Protein AF-A0A2P2IE99-F1 (afdb_monomer_lite)

Structure (mmCIF, N/CA/C/O backbone):
data_AF-A0A2P2IE99-F1
#
_entry.id   AF-A0A2P2IE99-F1
#
loop_
_atom_site.group_PDB
_atom_site.id
_atom_site.type_symbol
_atom_site.label_atom_id
_atom_site.label_alt_id
_atom_site.label_comp_id
_atom_site.label_asym_id
_atom_site.label_entity_id
_atom_site.label_seq_id
_atom_site.pdbx_PDB_ins_code
_atom_site.Cartn_x
_atom_site.Cartn_y
_atom_site.Cartn_z
_atom_site.occupancy
_atom_site.B_iso_or_equiv
_atom_site.auth_seq_id
_atom_site.auth_comp_id
_atom_site.auth_asym_id
_atom_site.auth_atom_id
_atom_site.pdbx_PDB_model_num
ATOM 1 N N . MET A 1 1 ? 5.672 17.005 11.229 1.00 70.38 1 MET A N 1
ATOM 2 C CA . MET A 1 1 ? 5.565 16.981 9.754 1.00 70.38 1 MET A CA 1
ATOM 3 C C . MET A 1 1 ? 4.176 16.478 9.400 1.00 70.38 1 MET A C 1
ATOM 5 O O . MET A 1 1 ? 3.789 15.443 9.933 1.00 70.38 1 MET A O 1
ATOM 9 N N . ASN A 1 2 ? 3.395 17.220 8.615 1.00 93.06 2 ASN A N 1
ATOM 10 C CA . ASN A 1 2 ? 2.037 16.802 8.235 1.00 93.06 2 ASN A CA 1
ATOM 11 C C . ASN A 1 2 ? 2.051 16.034 6.892 1.00 93.06 2 ASN A C 1
ATOM 13 O O . ASN A 1 2 ? 3.080 15.949 6.220 1.00 93.06 2 ASN A O 1
ATOM 17 N N . LEU A 1 3 ? 0.914 15.464 6.478 1.00 89.50 3 LEU A N 1
ATOM 18 C CA . LEU A 1 3 ? 0.842 14.660 5.248 1.00 89.50 3 LEU A CA 1
ATOM 19 C C . LEU A 1 3 ? 1.109 15.479 3.968 1.00 89.50 3 LEU A C 1
ATOM 21 O O . LEU A 1 3 ? 1.547 14.931 2.956 1.00 89.50 3 LEU A O 1
ATOM 25 N N . ILE A 1 4 ? 0.852 16.788 4.005 1.00 91.88 4 ILE A N 1
ATOM 26 C CA . ILE A 1 4 ? 1.130 17.706 2.895 1.00 91.88 4 ILE A CA 1
ATOM 27 C C . ILE A 1 4 ? 2.646 17.860 2.738 1.00 91.88 4 ILE A C 1
ATOM 29 O O . ILE A 1 4 ? 3.161 17.677 1.634 1.00 91.88 4 ILE A O 1
ATOM 33 N N . ASP A 1 5 ? 3.362 18.088 3.841 1.00 94.69 5 ASP A N 1
ATOM 34 C CA . ASP A 1 5 ? 4.826 18.175 3.867 1.00 94.69 5 ASP A CA 1
ATOM 35 C C . ASP A 1 5 ? 5.464 16.863 3.388 1.00 94.69 5 ASP A C 1
ATOM 37 O O . ASP A 1 5 ? 6.376 16.875 2.561 1.00 94.69 5 ASP A O 1
ATOM 41 N N . VAL A 1 6 ? 4.938 15.717 3.848 1.00 92.81 6 VAL A N 1
ATOM 42 C CA . VAL A 1 6 ? 5.390 14.379 3.419 1.00 92.81 6 VAL A CA 1
ATOM 43 C C . VAL A 1 6 ? 5.273 14.233 1.901 1.00 92.81 6 VAL A C 1
ATOM 45 O O . VAL A 1 6 ? 6.241 13.855 1.242 1.00 92.81 6 VAL A O 1
ATOM 48 N N . ARG A 1 7 ? 4.111 14.564 1.323 1.00 91.88 7 ARG A N 1
ATOM 49 C CA . ARG A 1 7 ? 3.883 14.465 -0.129 1.00 91.88 7 ARG A CA 1
ATOM 50 C C . ARG A 1 7 ? 4.756 15.433 -0.920 1.00 91.88 7 ARG A C 1
ATOM 52 O O . ARG A 1 7 ? 5.243 15.060 -1.985 1.00 91.88 7 ARG A O 1
ATOM 59 N N . LYS A 1 8 ? 4.971 16.650 -0.413 1.00 93.06 8 LYS A N 1
ATOM 60 C CA . LYS A 1 8 ? 5.863 17.637 -1.036 1.00 93.06 8 LYS A CA 1
ATOM 61 C C . LYS A 1 8 ? 7.295 17.106 -1.104 1.00 93.06 8 LYS A C 1
ATOM 63 O O . LYS A 1 8 ? 7.887 17.101 -2.178 1.00 93.06 8 LYS A O 1
ATOM 68 N N . ASN A 1 9 ? 7.807 16.583 0.007 1.00 93.50 9 ASN A N 1
ATOM 69 C CA . ASN A 1 9 ? 9.146 15.999 0.065 1.00 93.50 9 ASN A CA 1
ATOM 70 C C . ASN A 1 9 ? 9.269 14.759 -0.834 1.00 93.50 9 ASN A C 1
ATOM 72 O O . ASN A 1 9 ? 10.273 14.595 -1.524 1.00 93.50 9 ASN A O 1
ATOM 76 N N . ALA A 1 10 ? 8.240 13.907 -0.865 1.00 92.44 10 ALA A N 1
ATOM 77 C CA . ALA A 1 10 ? 8.220 12.721 -1.715 1.00 92.44 10 ALA A CA 1
ATOM 78 C C . ALA A 1 10 ? 8.247 13.071 -3.211 1.00 92.44 10 ALA A C 1
ATOM 80 O O . ALA A 1 10 ? 8.919 12.386 -3.971 1.00 92.44 10 ALA A O 1
ATOM 81 N N . ARG A 1 11 ? 7.576 14.148 -3.644 1.00 92.81 11 ARG A N 1
ATOM 82 C CA . ARG A 1 11 ? 7.614 14.585 -5.052 1.00 92.81 11 ARG A CA 1
ATOM 83 C C . ARG A 1 11 ? 9.007 14.963 -5.520 1.00 92.81 11 ARG A C 1
ATOM 85 O O . ARG A 1 11 ? 9.312 14.718 -6.675 1.00 92.81 11 ARG A O 1
ATOM 92 N N . GLU A 1 12 ? 9.820 15.553 -4.650 1.00 91.19 12 GLU A N 1
ATOM 93 C CA . GLU A 1 12 ? 11.204 15.900 -4.974 1.00 91.19 12 GLU A CA 1
ATOM 94 C C . GLU A 1 12 ? 12.107 14.668 -4.964 1.00 91.19 12 GLU A C 1
ATOM 96 O O . GLU A 1 12 ? 12.865 14.448 -5.903 1.00 91.19 12 GLU A O 1
ATOM 101 N N . LYS A 1 13 ? 11.978 13.827 -3.935 1.00 90.69 13 LYS A N 1
ATOM 102 C CA . LYS A 1 13 ? 12.811 12.632 -3.769 1.00 90.69 13 LYS A CA 1
ATOM 103 C C . LYS A 1 13 ? 12.505 11.531 -4.785 1.00 90.69 13 LYS A C 1
ATOM 105 O O . LYS A 1 13 ? 13.406 10.820 -5.198 1.00 90.69 13 LYS A O 1
ATOM 110 N N . MET A 1 14 ? 11.255 11.375 -5.202 1.00 91.31 14 MET A N 1
ATOM 111 C CA . MET A 1 14 ? 10.832 10.241 -6.032 1.00 91.31 14 MET A CA 1
ATOM 112 C C . MET A 1 14 ? 10.713 10.601 -7.522 1.00 91.31 14 MET A C 1
ATOM 114 O O . MET A 1 14 ? 10.087 9.859 -8.285 1.00 91.31 14 MET A O 1
ATOM 118 N N . LYS A 1 15 ? 11.287 11.736 -7.956 1.00 88.38 15 LYS A N 1
ATOM 119 C CA . LYS A 1 15 ? 11.263 12.165 -9.365 1.00 88.38 15 LYS A CA 1
ATOM 120 C C . LYS A 1 15 ? 11.809 11.062 -10.269 1.00 88.38 15 LYS A C 1
ATOM 122 O O . LYS A 1 15 ? 12.843 10.472 -9.990 1.00 88.38 15 LYS A O 1
ATOM 127 N N . GLY A 1 16 ? 11.091 10.782 -11.353 1.00 85.94 16 GLY A N 1
ATOM 128 C CA . GLY A 1 16 ? 11.462 9.751 -12.325 1.00 85.94 16 GLY A CA 1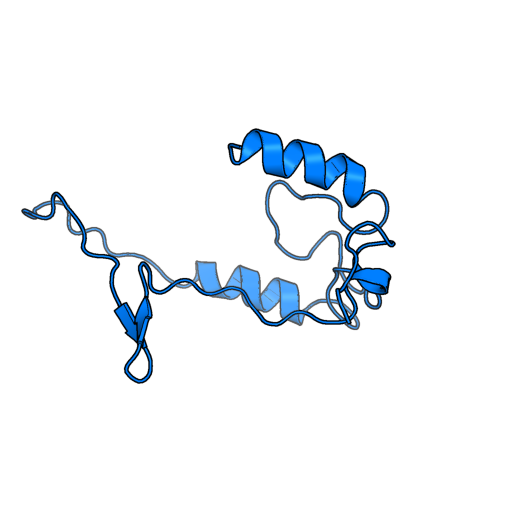
ATOM 129 C C . GLY A 1 16 ? 11.109 8.312 -11.926 1.00 85.94 16 GLY A C 1
ATOM 130 O O . GLY A 1 16 ? 10.997 7.480 -12.817 1.00 85.94 16 GLY A O 1
ATOM 131 N N . VAL A 1 17 ? 10.854 8.016 -10.642 1.00 90.19 17 VAL A N 1
ATOM 132 C CA . VAL A 1 17 ? 10.532 6.649 -10.168 1.00 90.19 17 VAL A CA 1
ATOM 133 C C . VAL A 1 17 ? 9.104 6.488 -9.640 1.00 90.19 17 VAL A C 1
ATOM 135 O O . VAL A 1 17 ? 8.530 5.405 -9.736 1.00 90.19 17 VAL A O 1
ATOM 138 N N . CYS A 1 18 ? 8.491 7.548 -9.105 1.00 92.62 18 CYS A N 1
ATOM 139 C CA . CYS A 1 18 ? 7.092 7.551 -8.682 1.00 92.62 18 CYS A CA 1
ATOM 140 C C . CYS A 1 18 ? 6.454 8.927 -8.899 1.00 92.62 18 CYS A C 1
ATOM 142 O O . CYS A 1 18 ? 6.959 9.942 -8.428 1.00 92.62 18 CYS A O 1
ATOM 144 N N . ALA A 1 19 ? 5.289 8.962 -9.549 1.00 92.62 19 ALA A N 1
ATOM 145 C CA . ALA A 1 19 ? 4.565 10.207 -9.813 1.00 92.62 19 ALA A CA 1
ATOM 146 C C . ALA A 1 19 ? 3.882 10.832 -8.581 1.00 92.62 19 ALA A C 1
ATOM 148 O O . ALA A 1 19 ? 3.321 11.922 -8.690 1.00 92.62 19 ALA A O 1
ATOM 149 N N . ILE A 1 20 ? 3.890 10.158 -7.420 1.00 93.44 20 ILE A N 1
ATOM 150 C CA . ILE A 1 20 ? 3.159 10.591 -6.212 1.00 93.44 20 ILE A CA 1
ATOM 151 C C . ILE A 1 20 ? 1.709 10.942 -6.583 1.00 93.44 20 ILE A C 1
ATOM 153 O O . ILE A 1 20 ? 1.225 12.063 -6.389 1.00 93.44 20 ILE A O 1
ATOM 157 N N . CYS A 1 21 ? 1.042 9.967 -7.206 1.00 93.12 21 CYS A N 1
ATOM 158 C CA . CYS A 1 21 ? -0.295 10.123 -7.761 1.00 93.12 21 CYS A CA 1
ATOM 159 C C . CYS A 1 21 ? -1.278 10.624 -6.694 1.00 93.12 21 CYS A C 1
ATOM 161 O O . CYS A 1 21 ? -1.187 10.258 -5.520 1.00 93.12 21 CYS A O 1
ATOM 163 N N . ARG A 1 22 ? -2.271 11.420 -7.110 1.00 91.62 22 ARG A N 1
ATOM 164 C CA . ARG A 1 22 ? -3.393 11.800 -6.232 1.00 91.62 22 ARG A CA 1
ATOM 165 C C . ARG A 1 22 ? -4.105 10.562 -5.679 1.00 91.62 22 ARG A C 1
ATOM 167 O O . ARG A 1 22 ? -4.520 10.553 -4.526 1.00 91.62 22 ARG A O 1
ATOM 174 N N . GLU A 1 23 ? -4.206 9.535 -6.514 1.00 93.44 23 GLU A N 1
ATOM 175 C CA . GLU A 1 23 ? -4.723 8.215 -6.191 1.00 93.44 23 GLU A CA 1
ATOM 176 C C . GLU A 1 23 ? -3.688 7.171 -6.625 1.00 93.44 23 GLU A C 1
ATOM 178 O O . GLU A 1 23 ? -3.285 7.137 -7.787 1.00 93.44 23 GLU A O 1
ATOM 183 N N . CYS A 1 24 ? -3.215 6.346 -5.690 1.00 93.38 24 CYS A N 1
ATOM 184 C CA . CYS A 1 24 ? -2.252 5.287 -5.989 1.00 93.38 24 CYS A CA 1
ATOM 185 C C . CYS A 1 24 ? -2.996 4.042 -6.493 1.00 93.38 24 CYS A C 1
ATOM 187 O O . CYS A 1 24 ? -3.292 3.139 -5.716 1.00 93.38 24 CYS A O 1
ATOM 189 N N . ASN A 1 25 ? -3.329 4.032 -7.785 1.00 95.38 25 ASN A N 1
ATOM 190 C CA . ASN A 1 25 ? -4.098 2.961 -8.433 1.00 95.38 25 ASN A CA 1
ATOM 191 C C . ASN A 1 25 ? -3.267 2.080 -9.384 1.00 95.38 25 ASN A C 1
ATOM 193 O O . ASN A 1 25 ? -3.804 1.175 -10.008 1.00 95.38 25 ASN A O 1
ATOM 197 N N . GLY A 1 26 ? -1.961 2.335 -9.517 1.00 94.69 26 GLY A N 1
ATOM 198 C CA . GLY A 1 26 ? -1.066 1.520 -10.346 1.00 94.69 26 GLY A CA 1
ATOM 199 C C . GLY A 1 26 ? -1.205 1.720 -11.860 1.00 94.69 26 GLY A C 1
ATOM 200 O O . GLY A 1 26 ? -0.626 0.948 -12.622 1.00 94.69 26 GLY A O 1
ATOM 201 N N . VAL A 1 27 ? -1.952 2.729 -12.327 1.00 94.88 27 VAL A N 1
ATOM 202 C CA . VAL A 1 27 ? -2.064 3.035 -13.767 1.00 94.88 27 VAL A CA 1
ATOM 203 C C . VAL A 1 27 ? -0.763 3.622 -14.309 1.00 94.88 27 VAL A C 1
ATOM 205 O O . VAL A 1 27 ? -0.258 3.151 -15.320 1.00 94.88 27 VAL A O 1
ATOM 208 N N . TRP A 1 28 ? -0.196 4.616 -13.619 1.00 95.06 28 TRP A N 1
ATOM 209 C CA . TRP A 1 28 ? 1.028 5.284 -14.072 1.00 95.06 28 TRP A CA 1
ATOM 210 C C . TRP A 1 28 ? 2.255 4.366 -14.012 1.00 95.06 28 TRP A C 1
ATOM 212 O O . TRP A 1 28 ? 3.041 4.335 -14.948 1.00 95.06 28 TRP A O 1
ATOM 222 N N . CYS A 1 29 ? 2.402 3.587 -12.935 1.00 94.06 29 CYS A N 1
ATOM 223 C CA . CYS A 1 29 ? 3.566 2.730 -12.703 1.00 94.06 29 CYS A CA 1
ATOM 224 C C . CYS A 1 29 ? 3.395 1.280 -13.184 1.00 94.06 29 CYS A C 1
ATOM 226 O O . CYS A 1 29 ? 4.008 0.350 -12.654 1.00 94.06 29 CYS A O 1
ATOM 228 N N . ARG A 1 30 ? 2.538 1.068 -14.184 1.00 94.94 30 ARG A N 1
ATOM 229 C CA . ARG A 1 30 ? 2.271 -0.244 -14.770 1.00 94.94 30 ARG A CA 1
ATOM 230 C C . ARG A 1 30 ? 3.530 -0.781 -15.466 1.00 94.94 30 ARG A C 1
ATOM 232 O O . ARG A 1 30 ? 4.017 -0.155 -16.397 1.00 94.94 30 ARG A O 1
ATOM 239 N N . GLY A 1 31 ? 4.060 -1.918 -15.016 1.00 92.69 31 GLY A N 1
ATOM 240 C CA . GLY A 1 31 ? 5.272 -2.515 -15.592 1.00 92.69 31 GLY A CA 1
ATOM 241 C C . GLY A 1 31 ? 6.578 -1.810 -15.238 1.00 92.69 31 GLY A C 1
ATOM 242 O O . GLY A 1 31 ? 7.619 -2.140 -15.794 1.00 92.69 31 GLY A O 1
ATOM 243 N N . MET A 1 32 ? 6.556 -0.864 -14.295 1.00 92.12 32 MET A N 1
ATOM 244 C CA . MET A 1 32 ? 7.749 -0.136 -13.850 1.00 92.12 32 MET A CA 1
ATOM 245 C C . MET A 1 32 ? 8.497 -0.884 -12.736 1.00 92.12 32 MET A C 1
ATOM 247 O O . MET A 1 32 ? 8.891 -0.283 -11.736 1.00 92.12 32 MET A O 1
ATOM 251 N N . VAL A 1 33 ? 8.641 -2.203 -12.890 1.00 89.00 33 VAL A N 1
ATOM 252 C CA . VAL A 1 33 ? 9.574 -3.021 -12.107 1.00 89.00 33 VAL A CA 1
ATOM 253 C C . VAL A 1 33 ? 10.728 -3.408 -13.039 1.00 89.00 33 VAL A C 1
ATOM 255 O O . VAL A 1 33 ? 10.466 -3.965 -14.104 1.00 89.00 33 VAL A O 1
ATOM 258 N N . PRO A 1 34 ? 11.986 -3.150 -12.653 1.00 85.50 34 PRO A N 1
ATOM 259 C CA . PRO A 1 34 ? 12.394 -2.666 -11.337 1.00 85.50 34 PRO A CA 1
ATOM 260 C C . PRO A 1 34 ? 12.161 -1.141 -11.180 1.00 85.50 34 PRO A C 1
ATOM 262 O O . PRO A 1 34 ? 12.211 -0.390 -12.152 1.00 85.50 34 PRO A O 1
ATOM 265 N N . GLY A 1 35 ? 11.796 -0.707 -9.968 1.00 85.50 35 GLY A N 1
ATOM 266 C CA . GLY A 1 35 ? 11.137 0.578 -9.679 1.00 85.50 35 GLY A CA 1
ATOM 267 C C . GLY A 1 35 ? 9.954 0.419 -8.708 1.00 85.50 35 GLY A C 1
ATOM 268 O O . GLY A 1 35 ? 9.704 -0.668 -8.191 1.00 85.50 35 GLY A O 1
ATOM 269 N N . MET A 1 36 ? 9.201 1.493 -8.434 1.00 86.00 36 MET A N 1
ATOM 270 C CA . MET A 1 36 ? 8.068 1.455 -7.484 1.00 86.00 36 MET A CA 1
ATOM 271 C C . MET A 1 36 ? 6.754 0.894 -8.053 1.00 86.00 36 MET A C 1
ATOM 273 O O . MET A 1 36 ? 5.709 0.969 -7.404 1.00 86.00 36 MET A O 1
ATOM 277 N N . GLY A 1 37 ? 6.787 0.394 -9.286 1.00 89.31 37 GLY A N 1
ATOM 278 C CA . GLY A 1 37 ? 5.607 -0.031 -10.022 1.00 89.31 37 GLY A CA 1
ATOM 279 C C . GLY A 1 37 ? 5.153 -1.463 -9.795 1.00 89.31 37 GLY A C 1
ATOM 280 O O . GLY A 1 37 ? 5.656 -2.186 -8.940 1.00 89.31 37 GLY A O 1
ATOM 281 N N . GLY A 1 38 ? 4.175 -1.872 -10.601 1.00 91.69 38 GLY A N 1
ATOM 282 C CA . GLY A 1 38 ? 3.754 -3.269 -10.696 1.00 91.69 38 GLY A CA 1
ATOM 283 C C . GLY A 1 38 ? 4.621 -4.046 -11.688 1.00 91.69 38 GLY A C 1
ATOM 284 O O . GLY A 1 38 ? 5.053 -3.487 -12.692 1.00 91.69 38 GLY A O 1
ATOM 285 N N . ALA A 1 39 ? 4.847 -5.334 -11.432 1.00 92.69 39 ALA A N 1
ATOM 286 C CA . ALA A 1 39 ? 5.584 -6.212 -12.342 1.00 92.69 39 ALA A CA 1
ATOM 287 C C . ALA A 1 39 ? 4.790 -6.537 -13.620 1.00 92.69 39 ALA A C 1
ATOM 289 O O . ALA A 1 39 ? 3.557 -6.536 -13.608 1.00 92.69 39 ALA A O 1
ATOM 290 N N . GLY A 1 40 ? 5.502 -6.856 -14.707 1.00 94.19 40 GLY A N 1
ATOM 291 C CA . GLY A 1 40 ? 4.901 -7.270 -15.977 1.00 94.19 40 GLY A CA 1
ATOM 292 C C . GLY A 1 40 ? 4.008 -6.184 -16.569 1.00 94.19 40 GLY A C 1
ATOM 293 O O . GLY A 1 40 ? 4.442 -5.059 -16.773 1.00 94.19 40 GLY A O 1
ATOM 294 N N . ASP A 1 41 ? 2.740 -6.499 -16.812 1.00 95.62 41 ASP A N 1
ATOM 295 C CA . ASP A 1 41 ? 1.761 -5.518 -17.274 1.00 95.62 41 ASP A CA 1
ATOM 296 C C . ASP A 1 41 ? 1.069 -4.771 -16.122 1.00 95.62 41 ASP A C 1
ATOM 298 O O . ASP A 1 41 ? 0.062 -4.123 -16.365 1.00 95.62 41 ASP A O 1
ATOM 302 N N . GLY A 1 42 ? 1.523 -4.903 -14.869 1.00 95.62 42 GLY A N 1
ATOM 303 C CA . GLY A 1 42 ? 0.982 -4.232 -13.678 1.00 95.62 42 GLY A CA 1
ATOM 304 C C . GLY A 1 42 ? -0.495 -4.503 -13.347 1.00 95.62 42 GLY A C 1
ATOM 305 O O . GLY A 1 42 ? -1.041 -3.850 -12.451 1.00 95.62 42 GLY A O 1
ATOM 306 N N . SER A 1 43 ? -1.147 -5.456 -14.017 1.00 96.38 43 SER A N 1
ATOM 307 C CA . SER A 1 43 ? -2.575 -5.763 -13.840 1.00 96.38 43 SER A CA 1
ATOM 308 C C . SER A 1 43 ? -2.928 -6.172 -12.408 1.00 96.38 43 SER A C 1
ATOM 310 O O . SER A 1 43 ? -3.945 -5.729 -11.876 1.00 96.38 43 SER A O 1
ATOM 312 N N . THR A 1 44 ? -2.068 -6.938 -11.732 1.00 95.56 44 THR A N 1
ATOM 313 C CA . THR A 1 44 ? -2.287 -7.359 -10.338 1.00 95.56 44 THR A CA 1
ATOM 314 C C . THR A 1 44 ? -2.343 -6.179 -9.368 1.00 95.56 44 THR A C 1
ATOM 316 O O . THR A 1 44 ? -3.193 -6.163 -8.479 1.00 95.56 44 THR A O 1
ATOM 319 N N . MET A 1 45 ? -1.485 -5.164 -9.537 1.00 94.38 45 MET A N 1
ATOM 320 C CA . MET A 1 45 ? -1.506 -3.970 -8.680 1.00 94.38 45 MET A CA 1
ATOM 321 C C . MET A 1 45 ? -2.831 -3.214 -8.835 1.00 94.38 45 MET A C 1
ATOM 323 O O . MET A 1 45 ? -3.457 -2.857 -7.837 1.00 94.38 45 MET A O 1
ATOM 327 N N . GLN A 1 46 ? -3.279 -3.032 -10.080 1.00 96.12 46 GLN A N 1
ATOM 328 C CA . GLN A 1 46 ? -4.553 -2.379 -10.396 1.00 96.12 46 GLN A CA 1
ATOM 329 C C . GLN A 1 46 ? -5.732 -3.186 -9.840 1.00 96.12 46 GLN A C 1
ATOM 331 O O . GLN A 1 46 ? -6.583 -2.639 -9.143 1.00 96.12 46 GLN A O 1
ATOM 336 N N . ARG A 1 47 ? -5.721 -4.514 -10.023 1.00 96.81 47 ARG A N 1
ATOM 337 C CA . ARG A 1 47 ? -6.737 -5.420 -9.471 1.00 96.81 47 ARG A CA 1
ATOM 338 C C . ARG A 1 47 ? -6.814 -5.347 -7.947 1.00 96.81 47 ARG A C 1
ATOM 340 O O . ARG A 1 47 ? -7.917 -5.333 -7.411 1.00 96.81 47 ARG A O 1
ATOM 347 N N . ASN A 1 48 ? -5.681 -5.313 -7.243 1.00 95.69 48 ASN A N 1
ATOM 348 C CA . ASN A 1 48 ? -5.662 -5.203 -5.781 1.00 95.69 48 ASN A CA 1
ATOM 349 C C . ASN A 1 48 ? -6.300 -3.891 -5.311 1.00 95.69 48 ASN A C 1
ATOM 351 O O . ASN A 1 48 ? -7.087 -3.900 -4.365 1.00 95.69 48 ASN A O 1
ATOM 355 N N . TYR A 1 49 ? -5.993 -2.784 -5.992 1.00 95.94 49 TYR A N 1
ATOM 356 C CA . TYR A 1 49 ? -6.602 -1.486 -5.722 1.00 95.94 49 TYR A CA 1
ATOM 357 C C . TYR A 1 49 ? -8.116 -1.501 -5.979 1.00 95.94 49 TYR A C 1
ATOM 359 O O . TYR A 1 49 ? -8.901 -1.125 -5.107 1.00 95.94 49 TYR A O 1
ATOM 367 N N . ASP A 1 50 ? -8.541 -1.987 -7.146 1.00 97.00 50 ASP A N 1
ATOM 368 C CA . ASP A 1 50 ? -9.954 -2.017 -7.523 1.00 97.00 50 ASP A CA 1
ATOM 369 C C . ASP A 1 50 ? -10.774 -2.961 -6.644 1.00 97.00 50 ASP A C 1
ATOM 371 O O . ASP A 1 50 ? -11.909 -2.638 -6.300 1.00 97.00 50 ASP A O 1
ATOM 375 N N . LYS A 1 51 ? -10.194 -4.077 -6.188 1.00 98.00 51 LYS A N 1
ATOM 376 C CA . LYS A 1 51 ? -10.903 -5.044 -5.343 1.00 98.00 51 LYS A CA 1
ATOM 377 C C . LYS A 1 51 ? -11.357 -4.451 -4.009 1.00 98.00 51 LYS A C 1
ATOM 379 O O . LYS A 1 51 ? -12.387 -4.862 -3.480 1.00 98.00 51 LYS A O 1
ATOM 384 N N . LEU A 1 52 ? -10.636 -3.464 -3.475 1.00 95.94 52 LEU A N 1
ATOM 385 C CA . LEU A 1 52 ? -11.045 -2.767 -2.253 1.00 95.94 52 LEU A CA 1
ATOM 386 C C . LEU A 1 52 ? -12.345 -1.969 -2.440 1.00 95.94 52 LEU A C 1
ATOM 388 O O . LEU A 1 52 ? -13.071 -1.773 -1.468 1.00 95.94 52 LEU A O 1
ATOM 392 N N . LYS A 1 53 ? -12.677 -1.550 -3.670 1.00 95.12 53 LYS A N 1
ATOM 393 C CA . LYS A 1 53 ? -13.912 -0.805 -3.979 1.00 95.12 53 LYS A CA 1
ATOM 394 C C . LYS A 1 53 ? -15.174 -1.663 -3.853 1.00 95.12 53 LYS A C 1
ATOM 396 O O . LYS A 1 53 ? -16.264 -1.114 -3.678 1.00 95.12 53 LYS A O 1
ATOM 401 N N . ASP A 1 54 ? -15.027 -2.987 -3.908 1.00 97.44 54 ASP A N 1
ATOM 402 C CA . ASP A 1 54 ? -16.126 -3.935 -3.709 1.00 97.44 54 ASP A CA 1
ATOM 403 C C . ASP A 1 54 ? -16.568 -3.995 -2.238 1.00 97.44 54 ASP A C 1
ATOM 405 O O . ASP A 1 54 ? -17.697 -4.384 -1.938 1.00 97.44 54 ASP A O 1
ATOM 409 N N . ILE A 1 55 ? -15.694 -3.598 -1.307 1.00 96.81 55 ILE A N 1
ATOM 410 C CA . ILE A 1 55 ? -15.977 -3.613 0.127 1.00 96.81 55 ILE A CA 1
ATOM 411 C C . ILE A 1 55 ? -16.744 -2.340 0.489 1.00 96.81 55 ILE A C 1
ATOM 413 O O . ILE A 1 55 ? -16.271 -1.218 0.296 1.00 96.81 55 ILE A O 1
ATOM 417 N N . ARG A 1 56 ? -17.941 -2.506 1.056 1.00 96.88 56 ARG A N 1
ATOM 418 C CA . ARG A 1 56 ? -18.769 -1.399 1.549 1.00 96.88 56 ARG A CA 1
ATOM 419 C C . ARG A 1 56 ? -18.773 -1.383 3.071 1.00 96.88 56 ARG A C 1
ATOM 421 O O . ARG A 1 56 ? -18.900 -2.421 3.712 1.00 96.88 56 ARG A O 1
ATOM 428 N N . ILE A 1 57 ? -18.665 -0.189 3.645 1.00 95.38 57 ILE A N 1
ATOM 429 C CA . ILE A 1 57 ? -18.781 0.017 5.089 1.00 95.38 57 ILE A CA 1
ATOM 430 C C . ILE A 1 57 ? -20.233 0.379 5.390 1.00 95.38 57 ILE A C 1
ATOM 432 O O . ILE A 1 57 ? -20.724 1.415 4.943 1.00 95.38 57 ILE A O 1
ATOM 436 N N . MET A 1 58 ? -20.922 -0.462 6.161 1.00 95.38 58 MET A N 1
ATOM 437 C CA . MET A 1 58 ? -22.253 -0.135 6.670 1.00 95.38 58 MET A CA 1
ATOM 438 C C . MET A 1 58 ? -22.118 0.786 7.879 1.00 95.38 58 MET A C 1
ATOM 440 O O . MET A 1 58 ? -21.741 0.360 8.971 1.00 95.38 58 MET A O 1
ATOM 444 N N . MET A 1 59 ? -22.396 2.071 7.675 1.00 94.50 59 MET A N 1
ATOM 445 C CA . MET A 1 59 ? -22.312 3.067 8.736 1.00 94.50 59 MET A CA 1
ATOM 446 C C . MET A 1 59 ? -23.424 2.852 9.770 1.00 94.50 59 MET A C 1
ATOM 448 O O . MET A 1 59 ? -24.608 2.877 9.442 1.00 94.50 59 MET A O 1
ATOM 452 N N . LYS A 1 60 ? -23.045 2.715 11.043 1.00 95.69 60 LYS A N 1
ATOM 453 C CA . LYS A 1 60 ? -23.977 2.772 12.172 1.00 95.69 60 LYS A CA 1
ATOM 454 C C . LYS A 1 60 ? -24.031 4.205 12.698 1.00 95.69 60 LYS A C 1
ATOM 456 O O . LYS A 1 60 ? -23.148 4.607 13.441 1.00 95.69 60 LYS A O 1
ATOM 461 N N . SER A 1 61 ? -25.054 4.971 12.328 1.00 94.62 61 SER A N 1
ATOM 462 C C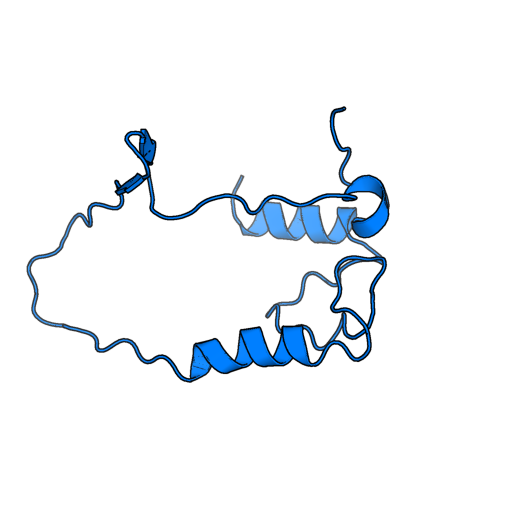A . SER A 1 61 ? -25.150 6.391 12.712 1.00 94.62 61 SER A CA 1
ATOM 463 C C . SER A 1 61 ? -25.521 6.619 14.182 1.00 94.62 61 SER A C 1
ATOM 465 O O . SER A 1 61 ? -25.134 7.626 14.764 1.00 94.62 61 SER A O 1
ATOM 467 N N . LEU A 1 62 ? -26.258 5.689 14.798 1.00 96.56 62 LEU A N 1
ATOM 468 C CA . LEU A 1 62 ? -26.664 5.775 16.203 1.00 96.56 62 LEU A CA 1
ATOM 469 C C . LEU A 1 62 ? -25.766 4.881 17.066 1.00 96.56 62 LEU A C 1
ATOM 471 O O . LEU A 1 62 ? -25.971 3.666 17.161 1.00 96.56 62 LEU A O 1
ATOM 475 N N . HIS A 1 63 ? -24.744 5.477 17.683 1.00 95.06 63 HIS A N 1
ATOM 476 C CA . HIS A 1 63 ? -23.832 4.796 18.604 1.00 95.06 63 HIS A CA 1
ATOM 477 C C . HIS A 1 63 ? -23.223 5.755 19.639 1.00 95.06 63 HIS A C 1
ATOM 479 O O . HIS A 1 63 ? -23.141 6.960 19.420 1.00 95.06 63 HIS A O 1
ATOM 485 N N . SER A 1 64 ? -22.688 5.215 20.736 1.00 95.94 64 SER A N 1
ATOM 486 C CA . SER A 1 64 ? -21.995 5.979 21.786 1.00 95.94 64 SER A CA 1
ATOM 487 C C . SER A 1 64 ? -20.468 6.042 21.626 1.00 95.94 64 SER A C 1
ATOM 489 O O . SER A 1 64 ? -19.781 6.563 22.506 1.00 95.94 64 SER A O 1
ATOM 491 N N . ALA A 1 65 ? -19.908 5.517 20.529 1.00 94.00 65 ALA A N 1
ATOM 492 C CA . ALA A 1 65 ? -18.465 5.525 20.303 1.00 94.00 65 ALA A CA 1
ATOM 493 C C . ALA A 1 65 ? -17.941 6.965 20.131 1.00 94.00 65 ALA A C 1
ATOM 495 O O . ALA A 1 65 ? -18.255 7.632 19.150 1.00 94.00 65 ALA A O 1
ATOM 496 N N . LYS A 1 66 ? -17.147 7.434 21.106 1.00 94.94 66 LYS A N 1
ATOM 497 C CA . LYS A 1 66 ? -16.487 8.758 21.103 1.00 94.94 66 LYS A CA 1
ATOM 498 C C . LYS A 1 66 ? -14.962 8.666 21.017 1.00 94.94 66 LYS A C 1
ATOM 500 O O . LYS A 1 66 ? -14.339 9.472 20.346 1.00 94.94 66 LYS A O 1
ATOM 505 N N . ASN A 1 67 ? -14.381 7.660 21.675 1.00 95.00 67 ASN A N 1
ATOM 506 C CA . ASN A 1 67 ? -12.936 7.436 21.759 1.00 95.00 67 ASN A CA 1
ATOM 507 C C . ASN A 1 67 ? -12.614 6.010 21.281 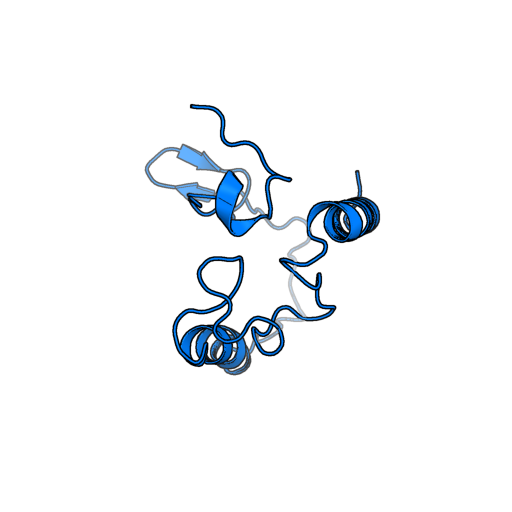1.00 95.00 67 ASN A C 1
ATOM 509 O O . ASN A 1 67 ? -12.532 5.097 22.111 1.00 95.00 67 ASN A O 1
ATOM 513 N N . PRO A 1 68 ? -12.515 5.772 19.960 1.00 93.25 68 PRO A N 1
ATOM 514 C CA . PRO A 1 68 ? -12.224 4.444 19.434 1.00 93.25 68 PRO A CA 1
ATOM 515 C C . PRO A 1 68 ? -10.857 3.964 19.934 1.00 93.25 68 PRO A C 1
ATOM 517 O O . PRO A 1 68 ? -9.853 4.665 19.829 1.00 93.25 68 PRO A O 1
ATOM 520 N N . LYS A 1 69 ? -10.817 2.751 20.493 1.00 94.75 69 LYS A N 1
ATOM 521 C CA . LYS A 1 69 ? -9.567 2.116 20.916 1.00 94.75 69 LYS A CA 1
ATOM 522 C C . LYS A 1 69 ? -8.931 1.448 19.704 1.00 94.75 69 LYS A C 1
ATOM 524 O O . LYS A 1 69 ? -9.474 0.479 19.188 1.00 94.75 69 LYS A O 1
ATOM 529 N N . THR A 1 70 ? -7.784 1.958 19.271 1.00 96.06 70 THR A N 1
ATOM 530 C CA . THR A 1 70 ? -7.013 1.380 18.160 1.00 96.06 70 THR A CA 1
ATOM 531 C C . THR A 1 70 ? -5.931 0.416 18.627 1.00 96.06 70 THR A C 1
ATOM 533 O O . THR A 1 70 ? -5.376 -0.298 17.802 1.00 96.06 70 THR A O 1
ATOM 536 N N . LYS A 1 71 ? -5.623 0.378 19.933 1.00 97.00 71 LYS A N 1
ATOM 537 C CA . LYS A 1 71 ? -4.626 -0.549 20.478 1.00 97.00 71 LYS A CA 1
ATOM 538 C C . LYS A 1 71 ? -4.984 -1.987 20.115 1.00 97.00 71 LYS A C 1
ATOM 540 O O . LYS A 1 71 ? -6.139 -2.387 20.254 1.00 97.00 71 LYS A O 1
ATOM 545 N N . TYR A 1 72 ? -3.986 -2.747 19.693 1.00 96.44 72 TYR A N 1
ATOM 546 C CA . TYR A 1 72 ? -4.160 -4.100 19.187 1.00 96.44 72 TYR A CA 1
ATOM 547 C C . TYR A 1 72 ? -3.055 -4.997 19.745 1.00 96.44 72 TYR A C 1
ATOM 549 O O . TYR A 1 72 ? -1.888 -4.622 19.698 1.00 96.44 72 TYR A O 1
ATOM 557 N N . ASN A 1 73 ? -3.421 -6.151 20.311 1.00 96.94 73 ASN A N 1
ATOM 558 C CA . ASN A 1 73 ? -2.444 -7.164 20.703 1.00 96.94 73 ASN A CA 1
ATOM 559 C C . ASN A 1 73 ? -2.153 -8.034 19.478 1.00 96.94 73 ASN A C 1
ATOM 561 O O . ASN A 1 73 ? -3.052 -8.711 18.974 1.00 96.94 73 ASN A O 1
ATOM 565 N N . PHE A 1 74 ? -0.917 -7.982 19.002 1.00 96.75 74 PHE A N 1
ATOM 566 C CA . PHE A 1 74 ? -0.435 -8.763 17.880 1.00 96.75 74 PHE A CA 1
ATOM 567 C C . PHE A 1 74 ? 0.694 -9.668 18.361 1.00 96.75 74 PHE A C 1
ATOM 569 O O . PHE A 1 74 ? 1.754 -9.186 18.743 1.00 96.75 74 PHE A O 1
ATOM 576 N N . LEU A 1 75 ? 0.458 -10.983 18.346 1.00 96.31 75 LEU A N 1
ATOM 577 C CA . LEU A 1 75 ? 1.451 -11.997 18.728 1.00 96.31 75 LEU A CA 1
ATOM 578 C C . LEU A 1 75 ? 2.056 -11.793 20.135 1.00 96.31 75 LEU A C 1
ATOM 580 O O . LEU A 1 75 ? 3.212 -12.128 20.363 1.00 96.31 75 LEU A O 1
ATOM 584 N N . GLY A 1 76 ? 1.281 -11.257 21.084 1.00 97.06 76 GLY A N 1
ATOM 585 C CA . GLY A 1 76 ? 1.740 -10.974 22.449 1.00 97.06 76 GLY A CA 1
ATOM 586 C C . GLY A 1 76 ? 2.233 -9.540 22.660 1.00 97.06 76 GLY A C 1
ATOM 587 O O . GLY A 1 76 ? 2.297 -9.096 23.803 1.00 97.06 76 GLY A O 1
ATOM 588 N 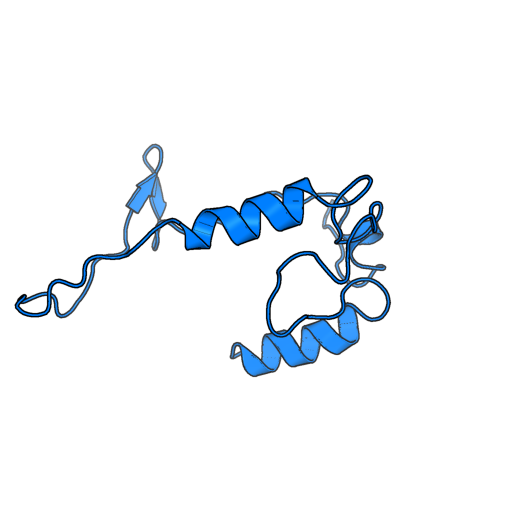N . GLU A 1 77 ? 2.475 -8.787 21.586 1.00 96.94 77 GLU A N 1
ATOM 589 C CA . GLU A 1 77 ? 2.933 -7.398 21.635 1.00 96.94 77 GLU A CA 1
ATOM 590 C C . GLU A 1 77 ? 1.774 -6.409 21.491 1.00 96.94 77 GLU A C 1
ATOM 592 O O . GLU A 1 77 ? 0.873 -6.573 20.664 1.00 96.94 77 GLU A O 1
ATOM 597 N N . VAL A 1 78 ? 1.788 -5.339 22.287 1.00 97.56 78 VAL A N 1
ATOM 598 C CA . VAL A 1 78 ? 0.738 -4.313 22.238 1.00 97.56 78 VAL A CA 1
ATOM 599 C C . VAL A 1 78 ? 1.133 -3.199 21.273 1.00 97.56 78 VAL A C 1
ATOM 601 O O . VAL A 1 78 ? 1.942 -2.330 21.595 1.00 97.56 78 VAL A O 1
ATOM 604 N N . LEU A 1 79 ? 0.482 -3.169 20.112 1.00 97.12 79 LEU A N 1
ATOM 605 C CA . LEU A 1 79 ? 0.603 -2.100 19.124 1.00 97.12 79 LEU A CA 1
ATOM 606 C C . LEU A 1 79 ? -0.358 -0.946 19.439 1.00 97.12 79 LEU A C 1
ATOM 608 O O . LEU A 1 79 ? -1.465 -1.138 19.949 1.00 97.12 79 LEU A O 1
ATOM 612 N N . SER A 1 80 ? 0.035 0.279 19.085 1.00 96.38 80 SER A N 1
ATOM 613 C CA . SER A 1 80 ? -0.810 1.477 19.227 1.00 96.38 80 SER A CA 1
ATOM 614 C C . SER A 1 80 ? -1.978 1.516 18.228 1.00 96.38 80 SER A C 1
ATOM 616 O O . SER A 1 80 ? -2.997 2.170 18.478 1.00 96.38 80 SER A O 1
ATOM 618 N N . SER A 1 81 ? -1.843 0.804 17.108 1.00 96.12 81 SER A N 1
ATOM 619 C CA . SER A 1 81 ? -2.841 0.658 16.047 1.00 96.12 81 SER A CA 1
ATOM 620 C C . SER A 1 81 ? -2.680 -0.703 15.349 1.00 96.12 81 SER A C 1
ATOM 622 O O . SER A 1 81 ? -1.591 -1.271 15.423 1.00 96.12 81 SER A O 1
ATOM 624 N N . PRO A 1 82 ? -3.688 -1.210 14.616 1.00 95.88 82 PRO A N 1
ATOM 625 C CA . PRO A 1 82 ? -3.536 -2.408 13.784 1.00 95.88 82 PRO A CA 1
ATOM 626 C C . PRO A 1 82 ? -2.762 -2.144 12.475 1.00 95.88 82 PRO A C 1
ATOM 628 O O . PRO A 1 82 ? -2.768 -2.980 11.576 1.00 95.88 82 PRO A O 1
ATOM 631 N N . MET A 1 83 ? -2.140 -0.970 12.319 1.00 95.00 83 MET A N 1
ATOM 632 C CA . MET A 1 83 ? -1.340 -0.622 11.146 1.00 95.00 83 MET A CA 1
ATOM 633 C C . MET A 1 83 ? 0.132 -0.932 11.404 1.00 95.00 83 MET A C 1
ATOM 635 O O . MET A 1 83 ? 0.670 -0.593 12.457 1.00 95.00 83 MET A O 1
ATOM 639 N N . MET A 1 84 ? 0.786 -1.527 10.412 1.00 93.56 84 MET A N 1
ATOM 640 C CA . MET A 1 84 ? 2.205 -1.871 10.448 1.00 93.56 84 MET A CA 1
ATOM 641 C C . MET A 1 84 ? 2.885 -1.400 9.164 1.00 93.56 84 MET A C 1
ATOM 643 O O . MET A 1 84 ? 2.238 -1.222 8.130 1.00 93.56 84 MET A O 1
ATOM 647 N N . ILE A 1 85 ? 4.196 -1.193 9.239 1.00 91.50 85 ILE A N 1
ATOM 648 C CA . ILE A 1 85 ? 5.016 -0.875 8.071 1.00 91.50 85 ILE A CA 1
ATOM 649 C C . ILE A 1 85 ? 5.284 -2.186 7.330 1.00 91.50 85 ILE A C 1
ATOM 651 O O . ILE A 1 85 ? 5.729 -3.160 7.933 1.00 91.50 85 ILE A O 1
ATOM 655 N N . ALA A 1 86 ? 4.989 -2.219 6.030 1.00 91.06 86 ALA A N 1
ATOM 656 C CA . ALA A 1 86 ? 5.319 -3.372 5.204 1.00 91.06 86 ALA A CA 1
ATOM 657 C C . ALA A 1 86 ? 6.849 -3.532 5.120 1.00 91.06 86 ALA A C 1
ATOM 659 O O . ALA A 1 86 ? 7.543 -2.524 4.965 1.00 91.06 86 ALA A O 1
ATOM 660 N N . PRO A 1 87 ? 7.387 -4.760 5.181 1.00 90.12 87 PRO A N 1
ATOM 661 C CA . PRO A 1 87 ? 8.789 -4.988 4.864 1.00 90.12 87 PRO A CA 1
ATOM 662 C C . PRO A 1 87 ? 8.999 -4.715 3.370 1.00 90.12 87 PRO A C 1
ATOM 664 O O . PRO A 1 87 ? 8.356 -5.334 2.521 1.00 90.12 87 PRO A O 1
ATOM 667 N N . ILE A 1 88 ? 9.869 -3.760 3.048 1.00 87.19 88 ILE A N 1
ATOM 668 C CA . ILE A 1 88 ? 10.197 -3.372 1.672 1.00 87.19 88 ILE A CA 1
ATOM 669 C C . ILE A 1 88 ? 11.711 -3.459 1.524 1.00 87.19 88 ILE A C 1
ATOM 671 O O . ILE A 1 88 ? 12.433 -2.978 2.392 1.00 87.19 88 ILE A O 1
ATOM 675 N N . THR A 1 89 ? 12.173 -4.066 0.433 1.00 88.12 89 THR A N 1
ATOM 676 C CA . THR A 1 89 ? 13.597 -4.223 0.121 1.00 88.12 89 THR A CA 1
ATOM 677 C C . THR A 1 89 ? 13.958 -3.532 -1.190 1.00 88.12 89 THR A C 1
ATOM 679 O O . THR A 1 89 ? 13.101 -3.241 -2.035 1.00 88.12 89 THR A O 1
ATOM 682 N N . GLY A 1 90 ? 15.252 -3.280 -1.375 1.00 88.00 90 GLY A N 1
ATOM 683 C CA . GLY A 1 90 ? 15.790 -2.684 -2.588 1.00 88.00 90 GLY A CA 1
ATOM 684 C C . GLY A 1 90 ? 15.346 -1.238 -2.771 1.00 88.00 90 GLY A C 1
ATOM 685 O O . GLY A 1 90 ? 15.234 -0.785 -3.909 1.00 88.00 90 GLY A O 1
ATOM 686 N N . LEU A 1 91 ? 15.060 -0.507 -1.691 1.00 88.31 91 LEU A N 1
ATOM 687 C CA . LEU A 1 91 ? 14.635 0.893 -1.759 1.00 88.31 91 LEU A CA 1
ATOM 688 C C . LEU A 1 91 ? 15.709 1.788 -2.378 1.00 88.31 91 LEU A C 1
ATOM 690 O O . LEU A 1 91 ? 15.361 2.703 -3.119 1.00 88.31 91 LEU A O 1
ATOM 694 N N . ASN A 1 92 ? 16.993 1.484 -2.174 1.00 87.12 92 ASN A N 1
ATOM 695 C CA . ASN A 1 92 ? 18.067 2.226 -2.835 1.00 87.12 92 ASN A CA 1
ATOM 696 C C . ASN A 1 92 ? 17.925 2.170 -4.370 1.00 87.12 92 ASN A C 1
ATOM 698 O O . ASN A 1 92 ? 18.047 3.182 -5.053 1.00 87.12 92 ASN A O 1
ATOM 702 N N . TYR A 1 93 ? 17.569 1.006 -4.918 1.00 85.69 93 TYR A N 1
ATOM 703 C CA . TYR A 1 93 ? 17.343 0.840 -6.353 1.00 85.69 93 TYR A CA 1
ATOM 704 C C . TYR A 1 93 ? 15.954 1.349 -6.778 1.00 85.69 93 TYR A C 1
ATOM 706 O O . TYR A 1 93 ? 15.825 2.209 -7.648 1.00 85.69 93 TYR A O 1
ATOM 714 N N . ASN A 1 94 ? 14.895 0.844 -6.140 1.00 88.75 94 ASN A N 1
ATOM 715 C CA . ASN A 1 94 ? 13.508 1.052 -6.559 1.00 88.75 94 ASN A CA 1
ATOM 716 C C . ASN A 1 94 ? 13.008 2.485 -6.304 1.00 88.75 94 ASN A C 1
ATOM 718 O O . ASN A 1 94 ? 12.103 2.94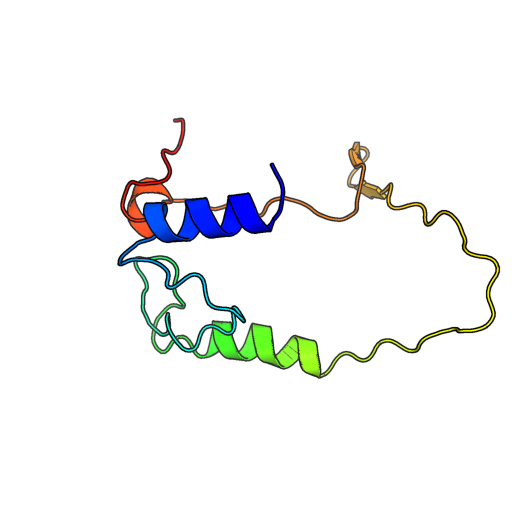4 -7.001 1.00 88.75 94 ASN A O 1
ATOM 722 N N . ALA A 1 95 ? 13.597 3.204 -5.342 1.00 88.44 95 ALA A N 1
ATOM 723 C CA . ALA A 1 95 ? 13.285 4.601 -5.037 1.00 88.44 95 ALA A CA 1
ATOM 724 C C . ALA A 1 95 ? 14.282 5.600 -5.658 1.00 88.44 95 ALA A C 1
ATOM 726 O O . ALA A 1 95 ? 14.340 6.751 -5.223 1.00 88.44 95 ALA A O 1
ATOM 727 N N . GLY A 1 96 ? 15.068 5.186 -6.660 1.00 84.56 96 GLY A N 1
ATOM 728 C CA . GLY A 1 96 ? 15.961 6.086 -7.399 1.00 84.56 96 GLY A CA 1
ATOM 729 C C . GLY A 1 96 ? 17.097 6.670 -6.553 1.00 84.56 96 GLY A C 1
ATOM 730 O O . GLY A 1 96 ? 17.465 7.826 -6.739 1.00 84.56 96 GLY A O 1
ATOM 731 N N . GLY A 1 97 ? 17.613 5.913 -5.581 1.00 85.81 97 GLY A N 1
ATOM 732 C CA . GLY A 1 97 ? 18.703 6.331 -4.690 1.00 85.81 97 GLY A CA 1
ATOM 733 C C . GLY A 1 97 ? 18.301 7.299 -3.573 1.00 85.81 97 GLY A C 1
ATOM 734 O O . GLY A 1 97 ? 19.120 7.635 -2.717 1.00 85.81 97 GLY A O 1
ATOM 735 N N . SER A 1 98 ? 17.043 7.746 -3.537 1.00 85.06 98 SER A N 1
ATOM 736 C CA . SER A 1 98 ? 16.582 8.759 -2.578 1.00 85.06 98 SER A CA 1
ATOM 737 C C . SER A 1 98 ? 16.286 8.230 -1.179 1.00 85.06 98 SER A C 1
ATOM 739 O O . SER A 1 98 ? 16.139 9.018 -0.237 1.00 85.06 98 SER A O 1
ATOM 741 N N . ILE A 1 99 ? 16.168 6.911 -1.037 1.00 86.19 99 ILE A N 1
ATOM 742 C CA . ILE A 1 99 ? 15.970 6.235 0.242 1.00 86.19 99 ILE A CA 1
ATOM 743 C C . ILE A 1 99 ? 17.135 5.271 0.425 1.00 86.19 99 ILE A C 1
ATOM 745 O O . ILE A 1 99 ? 17.267 4.299 -0.314 1.00 86.19 99 ILE A O 1
ATOM 749 N N . LYS A 1 100 ? 17.992 5.574 1.402 1.00 82.50 100 LYS A N 1
ATOM 750 C CA . LYS A 1 100 ? 19.083 4.687 1.798 1.00 82.50 100 LYS A CA 1
ATOM 751 C C . LYS A 1 100 ? 18.515 3.567 2.660 1.00 82.50 100 LYS A C 1
ATOM 753 O O . LYS A 1 100 ? 17.686 3.826 3.529 1.00 82.50 100 LYS A O 1
ATOM 758 N N . GLU A 1 101 ? 18.978 2.354 2.415 1.00 78.31 101 GLU A N 1
ATOM 759 C CA . GLU A 1 101 ? 18.786 1.236 3.332 1.00 78.31 101 GLU A CA 1
ATOM 760 C C . GLU A 1 101 ? 20.001 1.212 4.259 1.00 78.31 101 GLU A C 1
ATOM 762 O O . GLU A 1 101 ? 21.141 1.277 3.791 1.00 78.31 101 GLU A O 1
ATOM 767 N N 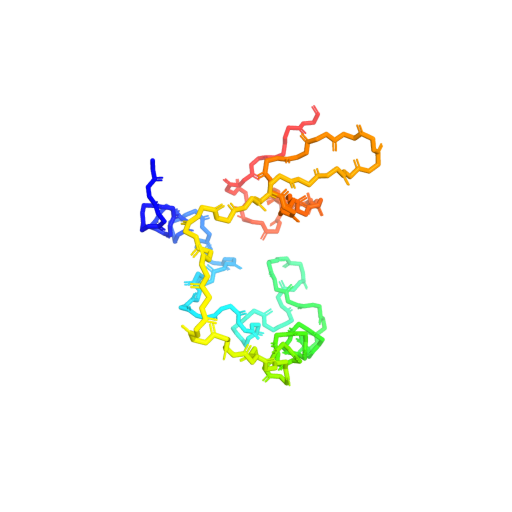. GLU A 1 102 ? 19.755 1.219 5.567 1.00 70.12 102 GLU A N 1
ATOM 768 C CA . GLU A 1 102 ? 20.795 0.894 6.540 1.00 70.12 102 GLU A CA 1
ATOM 769 C C . GLU A 1 102 ? 21.036 -0.616 6.453 1.00 70.12 102 GLU A C 1
ATOM 771 O O . GLU A 1 102 ? 20.080 -1.395 6.417 1.00 70.12 102 GLU A O 1
ATOM 776 N N . VAL A 1 103 ? 22.309 -0.992 6.316 1.00 55.75 103 VAL A N 1
ATOM 777 C CA . VAL A 1 103 ? 22.769 -2.387 6.287 1.00 55.75 103 VAL A CA 1
ATOM 778 C C . VAL A 1 103 ? 22.972 -2.866 7.713 1.00 55.75 103 VAL A C 1
ATOM 780 O O . VAL A 1 103 ? 23.594 -2.099 8.483 1.00 55.75 103 VAL A O 1
#

Organism: NCBI:txid1518452

pLDDT: mean 91.98, std 6.13, range [55.75, 98.0]

Secondary structure (DSSP, 8-state):
--HHHHHHHHHHHTTTT----SS--SSTTBT-TTTTSBSTT-HHHHHHHHHGGG-------S---SS----EEETTEEESSS--PPP---HHHHTTTSSPPP-

Radius of gyration: 17.79 Å; chains: 1; bounding box: 49×30×40 Å

InterPro domains:
  IPR000262 FMN-dependent dehydrogenase [PF01070] (37-89)
  IPR013785 Aldolase-type TIM barrel [G3DSA:3.20.20.70] (34-98)

Sequence (103 aa):
MNLIDVRKNAREKMKGVCAICRECNGVWCRGMVPGMGGAGDGSTMQRNYDKLKDIRIMMKSLHSAKNPKTKYNFLGEVLSSPMMIAPITGLNYNAGGSIKEEV

Foldseek 3Di:
DDPVVVLVVLCVQQPPQDNSDPDPQQPVQQCVPVAPGANDRRVVSNCVSVVVVVDDDDDDPDDPDDDDQQWDQDPNDTDSHPDDDDDDPPCCPRSVNSDDDDD